Protein AF-A0AB38DNV0-F1 (afdb_monomer_lite)

Organism: NCBI:txid326523

Secondary structure (DSSP, 8-state):
----EEEEE--SSSS-EEEEESS-TTS---HHHHHHHHHHHHHHHHHHHHHHHHHHHHHHHHHHHHT-

Sequence (68 aa):
MAKVVITIEDTGSGLFEIDLQGLDVQKDPTPAIIAGHSAAGVLRDAQKQVHAELVKKIAAEFADCLNQ

Radius of gyration: 18.06 Å; chains: 1; bounding box: 45×17×52 Å

Foldseek 3Di:
DFDWDWDWDDPVPQATDTDIDTDDPPDDQDPVNVVSVVVSVVVRVVSVVVVVVVVVVVVVVVVVVVVD

pLDDT: mean 71.48, std 9.83, range [53.81, 87.19]

Structure (mmCIF, N/CA/C/O backbone):
data_AF-A0AB38DNV0-F1
#
_entry.id   AF-A0AB38DNV0-F1
#
loop_
_atom_site.group_PDB
_atom_site.id
_atom_site.type_symbol
_atom_site.label_atom_id
_atom_site.label_alt_id
_atom_site.label_comp_id
_atom_site.label_asym_id
_atom_site.label_entity_id
_atom_site.label_seq_id
_atom_site.pdbx_PDB_ins_code
_atom_site.Cartn_x
_atom_site.Cartn_y
_atom_site.Cartn_z
_atom_site.occupancy
_atom_site.B_iso_or_equiv
_atom_site.auth_seq_id
_atom_site.auth_comp_id
_atom_site.auth_asym_id
_atom_site.auth_atom_id
_atom_site.pdbx_PDB_model_num
ATOM 1 N N . MET A 1 1 ? 14.050 0.488 -24.516 1.00 55.25 1 MET A N 1
ATOM 2 C CA . MET A 1 1 ? 13.159 1.327 -23.688 1.00 55.25 1 MET A CA 1
ATOM 3 C C . MET A 1 1 ? 12.679 0.455 -22.538 1.00 55.25 1 MET A C 1
ATOM 5 O O . MET A 1 1 ? 12.092 -0.581 -22.814 1.00 55.25 1 MET A O 1
ATOM 9 N N . ALA A 1 2 ? 13.031 0.776 -21.292 1.00 61.25 2 ALA A N 1
ATOM 10 C CA . ALA A 1 2 ? 12.582 0.007 -20.129 1.00 61.25 2 ALA A CA 1
ATOM 11 C C . ALA A 1 2 ? 11.161 0.449 -19.760 1.00 61.25 2 ALA A C 1
ATOM 13 O O . ALA A 1 2 ? 10.910 1.648 -19.650 1.00 61.25 2 ALA A O 1
ATOM 14 N N . LYS A 1 3 ? 10.240 -0.504 -19.601 1.00 61.78 3 LYS A N 1
ATOM 15 C CA . LYS A 1 3 ? 8.861 -0.254 -19.176 1.00 61.78 3 LYS A CA 1
ATOM 16 C C . LYS A 1 3 ? 8.647 -0.971 -17.850 1.00 61.78 3 LYS A C 1
ATOM 18 O O . LYS A 1 3 ? 8.880 -2.170 -17.769 1.00 61.78 3 LYS A O 1
ATOM 23 N N . VAL A 1 4 ? 8.220 -0.226 -16.838 1.00 63.25 4 VAL A N 1
ATOM 24 C CA . VAL A 1 4 ? 7.783 -0.772 -15.552 1.00 63.25 4 VAL A CA 1
ATOM 25 C C . VAL A 1 4 ? 6.272 -0.628 -15.497 1.00 63.25 4 VAL A C 1
ATOM 27 O O . VAL A 1 4 ? 5.743 0.448 -15.777 1.00 63.25 4 VAL A O 1
ATOM 30 N N . VAL A 1 5 ? 5.586 -1.724 -15.205 1.00 67.94 5 VAL A N 1
ATOM 31 C CA . VAL A 1 5 ? 4.139 -1.781 -15.026 1.00 67.94 5 VAL A CA 1
ATOM 32 C C . VAL A 1 5 ? 3.882 -1.950 -13.536 1.00 67.94 5 VAL A C 1
ATOM 34 O O . VAL A 1 5 ? 4.368 -2.901 -12.931 1.00 67.94 5 VAL A O 1
ATOM 37 N N . ILE A 1 6 ? 3.159 -0.997 -12.953 1.00 70.00 6 ILE A N 1
ATOM 38 C CA . ILE A 1 6 ? 2.659 -1.096 -11.582 1.00 70.00 6 ILE A CA 1
ATOM 39 C C . ILE A 1 6 ? 1.210 -1.552 -11.688 1.00 70.00 6 ILE A C 1
ATOM 41 O O . ILE A 1 6 ? 0.392 -0.836 -12.271 1.00 70.00 6 ILE A O 1
ATOM 45 N N . THR A 1 7 ? 0.909 -2.725 -11.147 1.00 70.56 7 THR A N 1
ATOM 46 C CA . THR A 1 7 ? -0.457 -3.245 -11.075 1.00 70.56 7 THR A CA 1
ATOM 47 C C . THR A 1 7 ? -0.964 -3.047 -9.654 1.00 70.56 7 THR A C 1
ATOM 49 O O . THR A 1 7 ? -0.272 -3.388 -8.696 1.00 70.56 7 THR A O 1
ATOM 52 N N . ILE A 1 8 ? -2.149 -2.449 -9.527 1.00 68.50 8 ILE A N 1
ATOM 53 C CA . ILE A 1 8 ? -2.848 -2.276 -8.254 1.00 68.50 8 ILE A CA 1
ATOM 54 C C . ILE A 1 8 ? -4.132 -3.090 -8.355 1.00 68.50 8 ILE A C 1
ATOM 56 O O . ILE A 1 8 ? -5.021 -2.735 -9.130 1.00 68.50 8 ILE A O 1
ATOM 60 N N . GLU A 1 9 ? -4.208 -4.181 -7.602 1.00 71.12 9 GLU A N 1
ATOM 61 C CA . GLU A 1 9 ? -5.365 -5.077 -7.593 1.00 71.12 9 GLU A CA 1
ATOM 62 C C . GLU A 1 9 ? -6.139 -4.927 -6.286 1.00 71.12 9 GLU A C 1
ATOM 64 O O . GLU A 1 9 ? -5.555 -4.885 -5.202 1.00 71.12 9 GLU A O 1
ATOM 69 N N . ASP A 1 10 ? -7.464 -4.825 -6.382 1.00 66.44 10 ASP A N 1
ATOM 70 C CA . ASP A 1 10 ? -8.341 -4.881 -5.215 1.00 66.44 10 ASP A CA 1
ATOM 71 C C . ASP A 1 10 ? -8.526 -6.344 -4.805 1.00 66.44 10 ASP A C 1
ATOM 73 O O . ASP A 1 10 ? -9.105 -7.142 -5.541 1.00 66.44 10 ASP A O 1
ATOM 77 N N . THR A 1 11 ? -8.015 -6.704 -3.630 1.00 65.94 11 THR A N 1
ATOM 78 C CA . THR A 1 11 ? -8.064 -8.083 -3.131 1.00 65.94 11 THR A CA 1
ATOM 79 C C . THR A 1 11 ? -9.401 -8.439 -2.481 1.00 65.94 11 THR A C 1
ATOM 81 O O . THR A 1 11 ? -9.585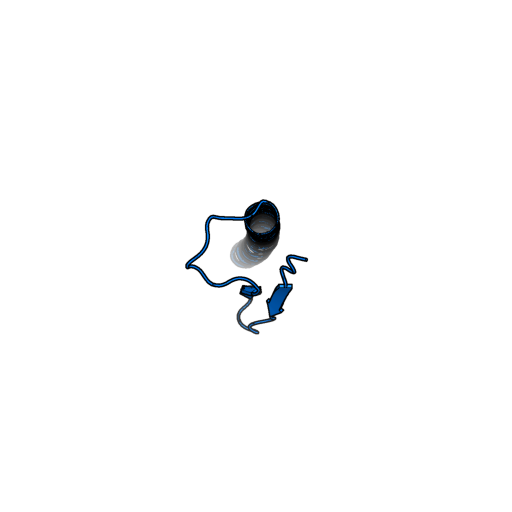 -9.577 -2.053 1.00 65.94 11 THR A O 1
ATOM 84 N N . GLY A 1 12 ? -10.315 -7.477 -2.297 1.00 57.16 12 GLY A N 1
ATOM 85 C CA . GLY A 1 12 ? -11.559 -7.671 -1.544 1.00 57.16 12 GLY A CA 1
ATOM 86 C C . GLY A 1 12 ? -11.368 -7.947 -0.042 1.00 57.16 12 GLY A C 1
ATOM 87 O O . GLY A 1 12 ? -12.348 -8.004 0.697 1.00 57.16 12 GLY A O 1
ATOM 88 N N . SER A 1 13 ? -10.123 -8.080 0.435 1.00 60.69 13 SER A N 1
ATOM 89 C CA . SER A 1 13 ? -9.764 -8.379 1.832 1.00 60.69 13 SER A CA 1
ATOM 90 C C . SER A 1 13 ? -9.218 -7.164 2.601 1.00 60.69 13 SER A C 1
ATOM 92 O O . SER A 1 13 ? -8.769 -7.282 3.739 1.00 60.69 13 SER A O 1
ATOM 94 N N . GLY A 1 14 ? -9.323 -5.970 2.008 1.00 55.91 14 GLY A N 1
ATOM 95 C CA . GLY A 1 14 ? -9.089 -4.686 2.678 1.00 55.91 14 GLY A CA 1
ATOM 96 C C . GLY A 1 14 ? -7.746 -4.020 2.375 1.00 55.91 14 GLY A C 1
ATOM 97 O O . GLY A 1 14 ? -7.563 -2.856 2.728 1.00 55.91 14 GLY A O 1
ATOM 98 N N . LEU A 1 15 ? -6.822 -4.703 1.696 1.00 63.44 15 LEU A N 1
ATOM 99 C CA . LEU A 1 15 ? -5.563 -4.122 1.237 1.00 63.44 15 LEU A CA 1
ATOM 100 C C . LEU A 1 15 ? -5.355 -4.429 -0.255 1.00 63.44 15 LEU A C 1
ATOM 102 O O . LEU A 1 15 ? -5.380 -5.589 -0.647 1.00 63.44 15 LEU A O 1
ATOM 106 N N . PHE A 1 16 ? -5.135 -3.396 -1.073 1.00 66.38 16 PHE A N 1
ATOM 107 C CA . PHE A 1 16 ? -4.663 -3.543 -2.447 1.00 66.38 16 PHE A CA 1
ATOM 108 C C . PHE A 1 16 ? -3.347 -4.322 -2.498 1.00 66.38 16 PHE A C 1
ATOM 110 O O . PHE A 1 16 ? -2.451 -4.086 -1.679 1.00 66.38 16 PHE A O 1
ATOM 117 N N . GLU A 1 17 ? -3.222 -5.201 -3.485 1.00 67.56 17 GLU A N 1
ATOM 118 C CA . GLU A 1 17 ? -1.953 -5.810 -3.862 1.00 67.56 17 GLU A CA 1
ATOM 119 C C . GLU A 1 17 ? -1.249 -4.911 -4.877 1.00 67.56 17 GLU A C 1
ATOM 121 O O . GLU A 1 17 ? -1.837 -4.480 -5.868 1.00 67.56 17 GLU A O 1
ATOM 126 N N . ILE A 1 18 ? 0.014 -4.582 -4.590 1.00 70.25 18 ILE A N 1
ATOM 127 C CA . ILE A 1 18 ? 0.859 -3.756 -5.458 1.00 70.25 18 ILE A CA 1
ATOM 128 C C . ILE A 1 18 ? 1.969 -4.648 -6.001 1.00 70.25 18 ILE A C 1
ATOM 130 O O . ILE A 1 18 ? 2.902 -4.990 -5.256 1.00 70.25 18 ILE A O 1
ATOM 134 N N . ASP A 1 19 ? 1.858 -4.979 -7.287 1.00 68.56 19 ASP A N 1
ATOM 135 C CA . ASP A 1 19 ? 2.817 -5.784 -8.041 1.00 68.56 19 ASP A CA 1
ATOM 136 C C . ASP A 1 19 ? 3.610 -4.924 -9.038 1.00 68.56 19 ASP A C 1
ATOM 138 O O . ASP A 1 19 ? 3.114 -3.938 -9.594 1.00 68.56 19 ASP A O 1
ATOM 142 N N . LEU A 1 20 ? 4.871 -5.297 -9.247 1.00 67.06 20 LEU A N 1
ATOM 143 C CA . LEU A 1 20 ? 5.804 -4.623 -10.143 1.00 67.06 20 LEU A CA 1
ATOM 144 C C . LEU A 1 20 ? 6.240 -5.600 -11.229 1.00 67.06 20 LEU A C 1
ATOM 146 O O . LEU A 1 20 ? 7.112 -6.440 -11.016 1.00 67.06 20 LEU A O 1
ATOM 150 N N . GLN A 1 21 ? 5.682 -5.442 -12.424 1.00 67.50 21 GLN A N 1
ATOM 151 C CA . GLN A 1 21 ? 6.007 -6.279 -13.574 1.00 67.50 21 GLN A CA 1
ATOM 152 C C . GLN A 1 21 ? 6.860 -5.499 -14.574 1.00 67.50 21 GLN A C 1
ATOM 154 O O . GLN A 1 21 ? 6.610 -4.322 -14.843 1.00 67.50 21 GLN A O 1
ATOM 159 N N . GLY A 1 22 ? 7.856 -6.147 -15.182 1.00 59.50 22 GLY A N 1
ATOM 160 C CA . GLY A 1 22 ? 8.446 -5.590 -16.402 1.00 59.50 22 GLY A CA 1
ATOM 161 C C . GLY A 1 22 ? 9.893 -5.915 -16.725 1.00 59.50 22 GLY A C 1
ATOM 162 O O . GLY A 1 22 ? 10.270 -5.671 -17.867 1.00 59.50 22 GLY A O 1
ATOM 163 N N . LEU A 1 23 ? 10.715 -6.458 -15.822 1.00 54.91 23 LEU A N 1
ATOM 164 C CA . LEU A 1 23 ? 12.110 -6.773 -16.153 1.00 54.91 23 LEU A CA 1
ATOM 165 C C . LEU A 1 23 ? 12.611 -7.996 -15.377 1.00 54.91 23 LEU A C 1
ATOM 167 O O . LEU A 1 23 ? 12.497 -8.053 -14.158 1.00 54.91 23 LEU A O 1
ATOM 171 N N . ASP A 1 24 ? 13.149 -8.958 -16.127 1.00 55.53 24 ASP A N 1
ATOM 172 C CA . ASP A 1 24 ? 13.753 -10.202 -15.651 1.00 55.53 24 ASP A CA 1
ATOM 173 C C . ASP A 1 24 ? 14.769 -9.926 -14.526 1.00 55.53 24 ASP A C 1
ATOM 175 O O . ASP A 1 24 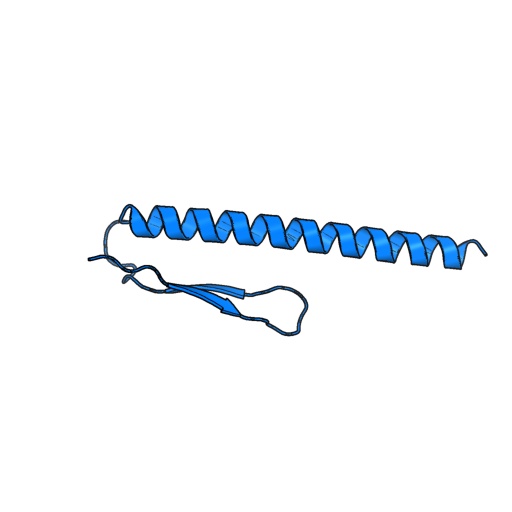? 15.650 -9.075 -14.675 1.00 55.53 24 ASP A O 1
ATOM 179 N N . VAL A 1 25 ? 14.650 -10.647 -13.405 1.00 53.81 25 VAL A N 1
ATOM 180 C CA . VAL A 1 25 ? 15.436 -10.462 -12.161 1.00 53.81 25 VAL A CA 1
ATOM 181 C C . VAL A 1 25 ? 16.944 -10.687 -12.395 1.00 53.81 25 VAL A C 1
ATOM 183 O O . VAL A 1 25 ? 17.775 -10.377 -11.546 1.00 53.81 25 VAL A O 1
ATOM 186 N N . GLN A 1 26 ? 17.318 -11.196 -13.573 1.00 54.28 26 GLN A N 1
ATOM 187 C CA . GLN A 1 26 ? 18.686 -11.532 -13.961 1.00 54.28 26 GLN A CA 1
ATOM 188 C C . GLN A 1 26 ? 19.543 -10.369 -14.500 1.00 54.28 26 GLN A C 1
ATOM 190 O O . GLN A 1 26 ? 20.687 -10.605 -14.888 1.00 54.28 26 GLN A O 1
ATOM 195 N N . LYS A 1 27 ? 19.049 -9.124 -14.553 1.00 54.25 27 LYS A N 1
ATOM 196 C CA . LYS A 1 27 ? 19.860 -7.959 -14.964 1.00 54.25 27 LYS A CA 1
ATOM 197 C C . LYS A 1 27 ? 19.918 -6.894 -13.879 1.00 54.25 27 LYS A C 1
ATOM 199 O O . LYS A 1 27 ? 18.912 -6.622 -13.231 1.00 54.25 27 LYS A O 1
ATOM 204 N N . ASP A 1 28 ? 21.099 -6.285 -13.738 1.00 60.38 28 ASP A N 1
ATOM 205 C CA . ASP A 1 28 ? 21.379 -5.195 -12.802 1.00 60.38 28 ASP A CA 1
ATOM 206 C C . ASP A 1 28 ? 20.216 -4.191 -12.722 1.00 60.38 28 ASP A C 1
ATOM 208 O O . ASP A 1 28 ? 19.655 -3.810 -13.761 1.00 60.38 28 ASP A O 1
ATOM 212 N N . PRO A 1 29 ? 19.840 -3.747 -11.508 1.00 63.06 29 PRO A N 1
ATOM 213 C CA . PRO A 1 29 ? 18.675 -2.904 -11.308 1.00 63.06 29 PRO A CA 1
ATOM 214 C C . PRO A 1 29 ? 18.823 -1.600 -12.093 1.00 63.06 29 PRO A C 1
ATOM 216 O O . PRO A 1 29 ? 19.627 -0.725 -11.774 1.00 63.06 29 PRO A O 1
ATOM 219 N N . THR A 1 30 ? 18.022 -1.463 -13.147 1.00 70.31 30 THR A N 1
ATOM 220 C CA . THR A 1 30 ? 17.972 -0.231 -13.936 1.00 70.31 30 THR A CA 1
ATOM 221 C C . THR A 1 30 ? 17.358 0.907 -13.107 1.00 70.31 30 THR A C 1
ATOM 223 O O . THR A 1 30 ? 16.529 0.650 -12.230 1.00 70.31 30 THR A O 1
ATOM 226 N N . PRO A 1 31 ? 17.661 2.184 -13.406 1.00 73.69 31 PRO A N 1
ATOM 227 C CA . PRO A 1 31 ? 17.026 3.323 -12.736 1.00 73.69 31 PRO A CA 1
ATOM 228 C C . PRO A 1 31 ? 15.488 3.277 -12.749 1.00 73.69 31 PRO A C 1
ATOM 230 O O . PRO A 1 31 ? 14.845 3.717 -11.799 1.00 73.69 31 PRO A O 1
ATOM 233 N N . ALA A 1 32 ? 14.890 2.687 -13.791 1.00 68.75 32 ALA A N 1
ATOM 234 C CA . ALA A 1 32 ? 13.447 2.481 -13.879 1.00 68.75 32 ALA A CA 1
ATOM 235 C C . ALA A 1 32 ? 12.931 1.474 -12.833 1.00 68.75 32 ALA A C 1
ATOM 237 O O . ALA A 1 32 ? 11.883 1.705 -12.236 1.00 68.75 32 ALA A O 1
ATOM 238 N N . ILE A 1 33 ? 13.682 0.397 -12.564 1.00 69.25 33 ILE A N 1
ATOM 239 C CA . ILE A 1 33 ? 13.357 -0.588 -11.518 1.00 69.25 33 ILE A CA 1
ATOM 240 C C . ILE A 1 33 ? 13.395 0.075 -10.142 1.00 69.25 33 ILE A C 1
ATOM 242 O O . ILE A 1 33 ? 12.476 -0.121 -9.349 1.00 69.25 33 ILE A O 1
ATOM 246 N N . ILE A 1 34 ? 14.421 0.886 -9.876 1.00 72.81 34 ILE A N 1
ATOM 247 C CA . ILE A 1 34 ? 14.566 1.604 -8.602 1.00 72.81 34 ILE A CA 1
ATOM 248 C C . ILE A 1 34 ? 13.392 2.571 -8.405 1.00 72.81 34 ILE A C 1
ATOM 250 O O . ILE A 1 34 ? 12.760 2.566 -7.352 1.00 72.81 34 ILE A O 1
ATOM 254 N N . ALA A 1 35 ? 13.043 3.348 -9.435 1.00 75.94 35 ALA A N 1
ATOM 255 C CA . ALA A 1 35 ? 11.900 4.257 -9.387 1.00 75.94 35 ALA A CA 1
ATOM 256 C C . ALA A 1 35 ? 10.568 3.516 -9.164 1.00 75.94 35 ALA A C 1
ATOM 258 O O . ALA A 1 35 ? 9.747 3.965 -8.365 1.00 75.94 35 ALA A O 1
ATOM 259 N N . GLY A 1 36 ? 10.374 2.364 -9.816 1.00 74.94 36 GLY A N 1
ATOM 260 C CA . GLY A 1 36 ? 9.199 1.512 -9.624 1.00 74.94 3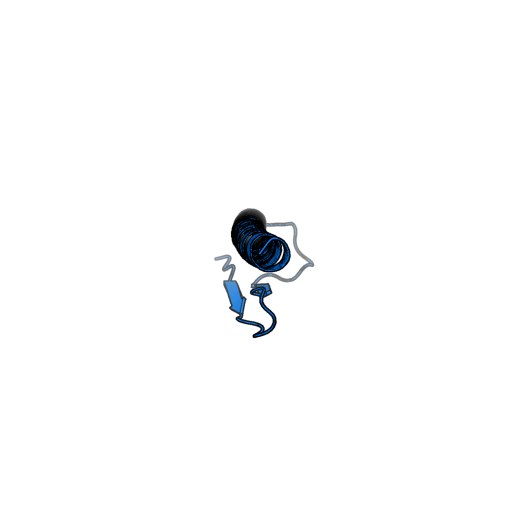6 GLY A CA 1
ATOM 261 C C . GLY A 1 36 ? 9.071 0.981 -8.195 1.00 74.94 36 GLY A C 1
ATOM 262 O O . GLY A 1 36 ? 8.000 1.079 -7.601 1.00 74.94 36 GLY A O 1
ATOM 263 N N . HIS A 1 37 ? 10.171 0.493 -7.611 1.00 73.94 37 HIS A N 1
ATOM 264 C CA . HIS A 1 37 ? 10.197 0.024 -6.221 1.00 73.94 37 HIS A CA 1
ATOM 265 C C . HIS A 1 37 ? 9.914 1.148 -5.225 1.00 73.94 37 HIS A C 1
ATOM 267 O O . HIS A 1 37 ? 9.116 0.961 -4.307 1.00 73.94 37 HIS A O 1
ATOM 273 N N . SER A 1 38 ? 10.505 2.328 -5.427 1.00 79.12 38 SER A N 1
ATOM 274 C CA . SER A 1 38 ? 10.234 3.498 -4.587 1.00 79.12 38 SER A CA 1
ATOM 275 C C . SER A 1 38 ? 8.767 3.927 -4.664 1.00 79.12 38 SER A C 1
ATOM 277 O O . SER A 1 38 ? 8.145 4.158 -3.629 1.00 79.12 38 SER A O 1
ATOM 279 N N . ALA A 1 39 ? 8.185 3.980 -5.867 1.00 79.38 39 ALA A N 1
ATOM 280 C CA . ALA A 1 39 ? 6.776 4.327 -6.051 1.00 79.38 39 ALA A CA 1
ATOM 281 C C . ALA A 1 39 ? 5.839 3.305 -5.382 1.00 79.38 39 ALA A C 1
ATOM 283 O O . ALA A 1 39 ? 4.915 3.696 -4.670 1.00 79.38 39 ALA A O 1
ATOM 284 N N . ALA A 1 40 ? 6.109 2.005 -5.539 1.00 77.94 40 ALA A N 1
ATOM 285 C CA . ALA A 1 40 ? 5.348 0.955 -4.865 1.00 77.94 40 ALA A CA 1
ATOM 286 C C . ALA A 1 40 ? 5.457 1.039 -3.333 1.00 77.94 40 ALA A C 1
ATOM 288 O O . ALA A 1 40 ? 4.463 0.838 -2.639 1.00 77.94 40 ALA A O 1
ATOM 289 N N . GLY A 1 41 ? 6.638 1.370 -2.801 1.00 79.06 41 GLY A N 1
ATOM 290 C CA . GLY A 1 41 ? 6.845 1.595 -1.368 1.00 79.06 41 GLY A CA 1
ATOM 291 C C . GLY A 1 41 ? 5.973 2.727 -0.822 1.00 79.06 41 GLY A C 1
ATOM 292 O O . GLY A 1 41 ? 5.231 2.519 0.135 1.00 79.06 41 GLY A O 1
ATOM 293 N N . VAL A 1 42 ? 5.979 3.887 -1.487 1.00 83.75 42 VAL A N 1
ATOM 294 C CA . VAL A 1 42 ? 5.155 5.047 -1.097 1.00 83.75 42 VAL A CA 1
ATOM 295 C C . VAL A 1 42 ? 3.662 4.713 -1.119 1.00 83.75 42 VAL A C 1
ATOM 297 O O . VAL A 1 42 ? 2.932 5.080 -0.198 1.00 83.75 42 VAL A O 1
ATOM 300 N N . LEU A 1 43 ? 3.203 3.982 -2.138 1.00 79.38 43 LEU A N 1
ATOM 301 C CA . LEU A 1 43 ? 1.806 3.550 -2.233 1.00 79.38 43 LEU A CA 1
ATOM 302 C C . LEU A 1 43 ? 1.419 2.607 -1.082 1.00 79.38 43 LEU A C 1
ATOM 304 O O . LEU A 1 43 ? 0.354 2.777 -0.487 1.00 79.38 43 LEU A O 1
ATOM 308 N N . ARG A 1 44 ? 2.300 1.667 -0.708 1.00 79.44 44 ARG A N 1
ATOM 309 C CA . ARG A 1 44 ? 2.082 0.772 0.444 1.00 79.44 44 ARG A CA 1
ATOM 310 C C . ARG A 1 44 ? 2.009 1.536 1.765 1.00 79.44 44 ARG A C 1
ATOM 312 O O . ARG A 1 44 ? 1.184 1.199 2.614 1.00 79.44 44 ARG A O 1
ATOM 319 N N . ASP A 1 45 ? 2.849 2.548 1.957 1.00 84.38 45 ASP A N 1
ATOM 320 C CA . ASP A 1 45 ? 2.850 3.341 3.190 1.00 84.38 45 ASP A CA 1
ATOM 321 C C . ASP A 1 45 ? 1.582 4.192 3.317 1.00 84.38 45 ASP A C 1
ATOM 323 O O . ASP A 1 45 ? 0.938 4.186 4.369 1.00 84.38 45 ASP A O 1
ATOM 327 N N . ALA A 1 46 ? 1.157 4.836 2.225 1.00 81.19 46 ALA A N 1
ATOM 328 C CA 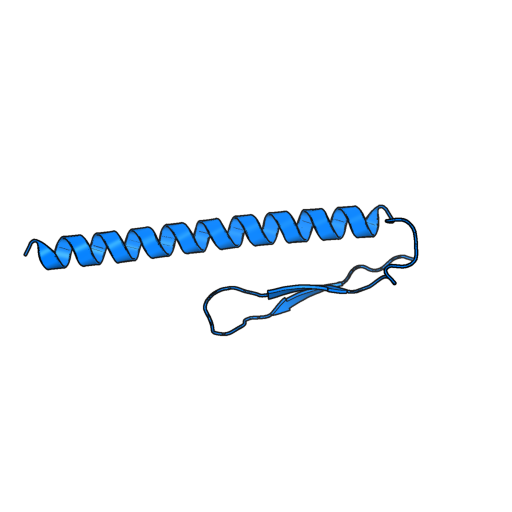. ALA A 1 46 ? -0.100 5.580 2.180 1.00 81.19 46 ALA A CA 1
ATOM 329 C C . ALA A 1 46 ? -1.303 4.679 2.509 1.00 81.19 46 ALA A C 1
ATOM 331 O O . ALA A 1 46 ? -2.166 5.034 3.313 1.00 81.19 46 ALA A O 1
ATOM 332 N N . GLN A 1 47 ? -1.329 3.471 1.947 1.00 79.69 47 GLN A N 1
ATOM 333 C CA . GLN A 1 47 ? -2.376 2.487 2.199 1.00 79.69 47 GLN A CA 1
ATOM 334 C C . GLN A 1 47 ? -2.435 2.048 3.671 1.00 79.69 47 GLN A C 1
ATOM 336 O O . GLN A 1 47 ? -3.518 1.993 4.257 1.00 79.69 47 GLN A O 1
ATOM 341 N N . LYS A 1 48 ? -1.283 1.778 4.302 1.00 82.75 48 LYS A N 1
ATOM 342 C CA . LYS A 1 48 ? -1.217 1.445 5.736 1.00 82.75 48 LYS A CA 1
ATOM 343 C C . LYS A 1 48 ? -1.730 2.581 6.613 1.00 82.75 48 LYS A C 1
ATOM 345 O O . LYS A 1 48 ? -2.404 2.316 7.606 1.00 82.75 48 LYS A O 1
ATOM 350 N N . GLN A 1 49 ? -1.423 3.828 6.259 1.00 86.31 49 GLN A N 1
ATOM 351 C CA . GLN A 1 49 ? -1.875 4.991 7.016 1.00 86.31 49 GLN A CA 1
ATOM 352 C C . GLN A 1 49 ? -3.401 5.122 6.981 1.00 86.31 49 GLN A C 1
ATOM 354 O O . GLN A 1 49 ? -4.022 5.227 8.039 1.00 86.31 49 GLN A O 1
ATOM 359 N N . VAL A 1 50 ? -4.008 5.032 5.793 1.00 82.44 50 VAL A N 1
ATOM 360 C CA . VAL A 1 50 ? -5.472 5.062 5.634 1.00 82.44 50 VAL A CA 1
ATOM 361 C C . VAL A 1 50 ? -6.130 3.933 6.429 1.00 82.44 50 VAL A C 1
ATOM 363 O O . VAL A 1 50 ? -7.103 4.161 7.149 1.00 82.44 50 VAL A O 1
ATOM 366 N N . HIS A 1 51 ? -5.572 2.723 6.357 1.00 80.56 51 HIS A N 1
ATOM 367 C CA . HIS A 1 51 ? -6.082 1.585 7.116 1.00 80.56 51 HIS A CA 1
ATOM 368 C C . HIS A 1 51 ? -5.997 1.817 8.635 1.00 80.56 51 HIS A C 1
ATOM 370 O O . HIS A 1 51 ? -6.967 1.588 9.355 1.00 80.56 51 HIS A O 1
ATOM 376 N N . ALA A 1 52 ? -4.869 2.329 9.134 1.00 80.50 52 ALA A N 1
ATOM 377 C CA . ALA A 1 52 ? -4.691 2.626 10.553 1.00 80.50 52 ALA A CA 1
ATOM 378 C C . ALA A 1 52 ? -5.664 3.706 11.058 1.00 80.50 52 ALA A C 1
ATOM 380 O O . ALA A 1 52 ? -6.172 3.603 12.175 1.00 80.50 52 ALA A O 1
ATOM 381 N N . GLU A 1 53 ? -5.944 4.734 10.254 1.00 86.06 53 GLU A N 1
ATOM 382 C CA . GLU A 1 53 ? -6.937 5.759 10.590 1.00 86.06 53 GLU A CA 1
ATOM 383 C C . GLU A 1 53 ? -8.356 5.190 10.654 1.00 86.06 53 GLU A C 1
ATOM 385 O O . GLU A 1 53 ? -9.101 5.511 11.582 1.00 86.06 53 GLU A O 1
ATOM 390 N N . LEU A 1 54 ? -8.718 4.313 9.716 1.00 79.31 54 LEU A N 1
ATOM 391 C CA . LEU A 1 54 ? -10.013 3.636 9.720 1.00 79.31 54 LEU A CA 1
ATOM 392 C C . LEU A 1 54 ? -10.189 2.771 10.975 1.00 79.31 54 LEU A C 1
ATOM 394 O O . LEU A 1 54 ? -11.199 2.893 11.665 1.00 79.31 54 LEU A O 1
ATOM 398 N N . VAL A 1 55 ? -9.187 1.955 11.316 1.00 79.56 55 VAL A N 1
ATOM 399 C CA . VAL A 1 55 ? -9.217 1.109 12.521 1.00 79.56 55 VAL A CA 1
ATOM 400 C C . VAL A 1 55 ? -9.361 1.953 13.788 1.00 79.56 55 VAL A C 1
ATOM 402 O O . VAL A 1 55 ? -10.151 1.606 14.665 1.00 79.56 55 VAL A O 1
ATOM 405 N N . LYS A 1 56 ? -8.657 3.090 13.882 1.00 86.00 56 LYS A N 1
ATOM 406 C CA . LYS A 1 56 ? -8.792 4.014 15.020 1.00 86.00 56 LYS A CA 1
ATOM 407 C C . LYS A 1 56 ? -10.205 4.575 15.152 1.00 86.00 56 LYS A C 1
ATOM 409 O O . LYS A 1 56 ? -10.712 4.639 16.267 1.00 86.00 56 LYS A O 1
ATOM 414 N N . LYS A 1 57 ? -10.835 4.973 14.041 1.00 85.31 57 LYS A N 1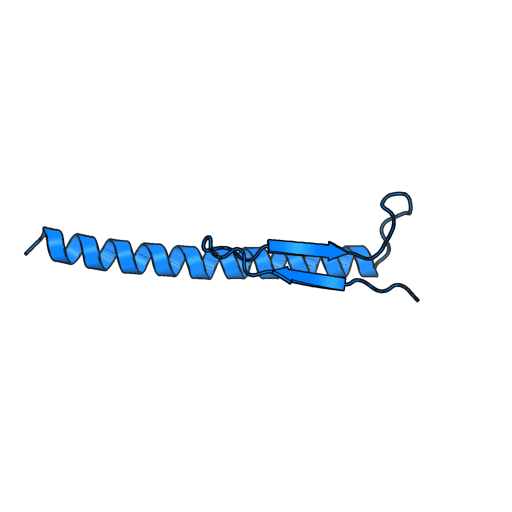
ATOM 415 C CA . LYS A 1 57 ? -12.215 5.484 14.051 1.00 85.31 57 LYS A CA 1
ATOM 416 C C . LYS A 1 57 ? -13.200 4.422 14.528 1.00 85.31 57 LYS A C 1
ATOM 418 O O . LYS A 1 57 ? -13.979 4.696 15.430 1.00 85.31 57 LYS A O 1
ATOM 423 N N . ILE A 1 58 ? -13.095 3.204 13.996 1.00 82.56 58 ILE A N 1
ATOM 424 C CA . ILE A 1 58 ? -13.940 2.080 14.417 1.00 82.56 58 ILE A CA 1
ATOM 425 C C . ILE A 1 58 ? -13.754 1.809 15.916 1.00 82.56 58 ILE A C 1
ATOM 427 O O . ILE A 1 58 ? -14.731 1.706 16.649 1.00 82.56 58 I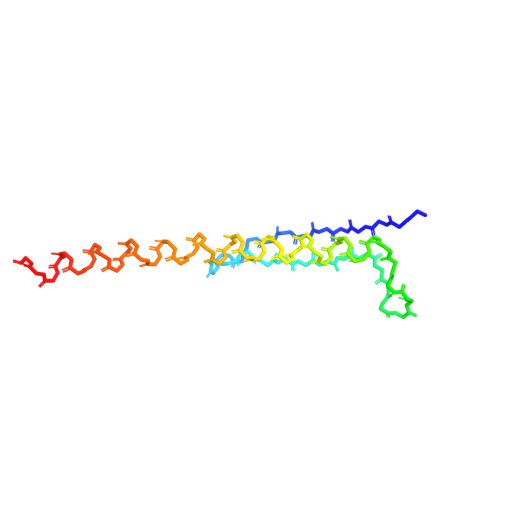LE A O 1
ATOM 431 N N . ALA A 1 59 ? -12.511 1.741 16.399 1.00 80.81 59 ALA A N 1
ATOM 432 C CA . ALA A 1 59 ? -12.234 1.506 17.815 1.00 80.81 59 ALA A CA 1
ATOM 433 C C . ALA A 1 59 ? -12.817 2.600 18.729 1.00 80.81 59 ALA A C 1
ATOM 435 O O . ALA A 1 59 ? -13.317 2.279 19.805 1.00 80.81 59 ALA A O 1
ATOM 436 N N . ALA A 1 60 ? -12.775 3.866 18.300 1.00 87.19 60 ALA A N 1
ATOM 437 C CA . ALA A 1 60 ? -13.377 4.973 19.037 1.00 87.19 60 ALA A CA 1
ATOM 438 C C . ALA A 1 60 ? -14.906 4.834 19.122 1.00 87.19 60 ALA A C 1
ATOM 440 O O . ALA A 1 60 ? -15.456 4.893 20.217 1.00 87.19 60 ALA A O 1
ATOM 441 N N . GLU A 1 61 ? -15.580 4.546 18.005 1.00 86.06 61 GLU A N 1
ATOM 442 C CA . GLU A 1 61 ? -17.038 4.346 17.991 1.00 86.06 61 GLU A CA 1
ATOM 443 C C . GLU A 1 61 ? -17.477 3.148 18.851 1.00 86.06 61 GLU A C 1
ATOM 445 O O . GLU A 1 61 ? -18.480 3.217 19.565 1.00 86.06 61 GLU A O 1
ATOM 450 N N . PHE A 1 62 ? -16.706 2.055 18.840 1.00 80.00 62 PHE A N 1
ATOM 451 C CA . PHE A 1 62 ? -16.964 0.905 19.710 1.00 80.00 62 PHE A CA 1
ATOM 452 C C . PHE A 1 62 ? -16.755 1.232 21.193 1.00 80.00 62 PHE A C 1
ATOM 454 O O . PHE A 1 62 ? -17.543 0.789 22.030 1.00 80.00 62 PHE A O 1
ATOM 461 N N . ALA A 1 63 ? -15.717 1.999 21.534 1.00 79.50 63 ALA A N 1
ATOM 462 C CA . ALA A 1 63 ? -15.483 2.437 22.907 1.00 79.50 63 ALA A CA 1
ATOM 463 C C . ALA A 1 63 ? -16.620 3.341 23.409 1.00 79.50 63 ALA A C 1
ATOM 465 O O . ALA A 1 63 ? -17.053 3.191 24.551 1.00 79.50 63 ALA A O 1
ATOM 466 N N . ASP A 1 64 ? -17.147 4.220 22.559 1.00 78.19 64 ASP A N 1
ATOM 467 C CA . ASP A 1 64 ? -18.287 5.073 22.901 1.00 78.19 64 ASP A CA 1
ATOM 468 C C . ASP A 1 64 ? -19.574 4.261 23.123 1.00 78.19 64 ASP A C 1
ATOM 470 O O . ASP A 1 64 ? -20.339 4.578 24.031 1.00 78.19 64 ASP A O 1
ATOM 474 N N . CYS A 1 65 ? -19.797 3.179 22.365 1.00 67.50 65 CYS A N 1
ATOM 475 C CA . CYS A 1 65 ? -20.935 2.273 22.578 1.00 67.50 65 CYS A CA 1
ATOM 476 C C . CYS A 1 65 ? -20.850 1.463 23.880 1.00 67.50 65 CYS A C 1
ATOM 478 O O . CYS A 1 65 ? -21.881 1.141 24.456 1.00 67.50 65 CYS A O 1
ATOM 480 N N . LEU A 1 66 ? -19.648 1.095 24.336 1.00 64.31 66 LEU A N 1
ATOM 481 C CA . LEU A 1 66 ? -19.464 0.299 25.559 1.00 64.31 66 LEU A CA 1
ATOM 482 C C . LEU A 1 66 ? -19.595 1.120 26.851 1.00 64.31 66 LEU A C 1
ATOM 484 O O . LEU A 1 66 ? -19.741 0.540 27.925 1.00 64.31 66 LEU A O 1
ATOM 488 N N . ASN A 1 67 ? -19.508 2.447 26.753 1.00 65.56 67 ASN A N 1
ATOM 489 C CA . ASN A 1 67 ? -19.611 3.371 27.884 1.00 65.56 67 ASN A CA 1
ATOM 490 C C . ASN A 1 67 ? -21.002 4.032 28.009 1.00 65.56 67 ASN A C 1
ATOM 492 O O . ASN A 1 67 ? -21.169 4.922 28.846 1.00 65.56 67 ASN A O 1
ATOM 496 N N . GLN A 1 68 ? -21.974 3.617 27.187 1.00 55.22 68 GLN A N 1
ATOM 497 C CA . GLN A 1 68 ? -23.395 3.994 27.266 1.00 55.22 68 GLN A CA 1
ATOM 498 C C . GLN A 1 68 ? -24.217 2.873 27.904 1.00 55.22 68 GLN A C 1
ATOM 500 O O . GLN A 1 68 ? -25.183 3.213 28.624 1.00 55.22 68 GLN A O 1
#